Protein AF-A0A7X0ASB6-F1 (afdb_monomer_lite)

Secondary structure (DSSP, 8-state):
-EEEETTT-TT--TTEEEEEEEEETTEEEEEEEETTTT-EEEEEEE-S-HHHHHHHHHHHHHT-TTS-TT-HHHHHHHHHHHHHHHHHHHHTT-S------

Sequence (101 aa):
MLHIDRNALPGLPRPVFEINAEKVDNAIRLTVMVSTGHDITYMDIEAIDADTFERSAKSWLLDRPYFDGDDLPWAIAVADATKRISIWLKKTSMYTATTPA

Structure (mmCIF, N/CA/C/O backbone):
data_AF-A0A7X0ASB6-F1
#
_entry.id   AF-A0A7X0ASB6-F1
#
loop_
_atom_site.group_PDB
_atom_site.id
_atom_site.type_symbol
_atom_site.label_atom_id
_atom_site.label_alt_id
_atom_site.label_comp_id
_atom_site.label_asym_id
_atom_site.label_entity_id
_atom_site.label_seq_id
_atom_site.pdbx_PDB_ins_code
_atom_site.Cartn_x
_atom_site.Cartn_y
_atom_site.Cartn_z
_atom_site.occupancy
_atom_site.B_iso_or_equiv
_atom_site.auth_seq_id
_atom_site.auth_comp_id
_atom_site.auth_asym_id
_atom_site.auth_atom_id
_atom_site.pdbx_PDB_model_num
ATOM 1 N N . MET A 1 1 ? -10.736 4.981 2.531 1.00 87.50 1 MET A N 1
ATOM 2 C CA . MET A 1 1 ? -9.738 4.468 1.579 1.00 87.50 1 MET A CA 1
ATOM 3 C C . MET A 1 1 ? -8.602 5.476 1.477 1.00 87.50 1 MET A C 1
ATOM 5 O O . MET A 1 1 ? -8.879 6.672 1.488 1.00 87.50 1 MET A O 1
ATOM 9 N N . LEU A 1 2 ? -7.357 5.008 1.438 1.00 89.81 2 LEU A N 1
ATOM 10 C CA . LEU A 1 2 ? -6.162 5.775 1.102 1.00 89.81 2 LEU A CA 1
ATOM 11 C C . LEU A 1 2 ? -5.662 5.306 -0.264 1.00 89.81 2 LEU A C 1
ATOM 13 O O . LEU A 1 2 ? -5.532 4.107 -0.490 1.00 89.81 2 LEU A O 1
ATOM 17 N N . HIS A 1 3 ? -5.358 6.262 -1.130 1.00 92.06 3 HIS A N 1
ATOM 18 C CA . HIS A 1 3 ? -4.839 6.036 -2.471 1.00 92.06 3 HIS A CA 1
ATOM 19 C C . HIS A 1 3 ? -3.422 6.615 -2.568 1.00 92.06 3 HIS A C 1
ATOM 21 O O . HIS A 1 3 ? -3.196 7.765 -2.177 1.00 92.06 3 HIS A O 1
ATOM 27 N N . ILE A 1 4 ? -2.466 5.809 -3.032 1.00 91.88 4 ILE A N 1
ATOM 28 C CA . ILE A 1 4 ? -1.057 6.177 -3.205 1.00 91.88 4 ILE A CA 1
ATOM 29 C C . ILE A 1 4 ? -0.666 5.881 -4.653 1.00 91.88 4 ILE A C 1
ATOM 31 O O . ILE A 1 4 ? -0.265 4.768 -4.982 1.00 91.88 4 ILE A O 1
ATOM 35 N N . ASP A 1 5 ? -0.764 6.888 -5.511 1.00 90.00 5 ASP A N 1
ATOM 36 C CA . ASP A 1 5 ? -0.277 6.850 -6.888 1.00 90.00 5 ASP A CA 1
ATOM 37 C C . ASP A 1 5 ? 1.111 7.503 -7.015 1.00 90.00 5 ASP A C 1
ATOM 39 O O . ASP A 1 5 ? 1.743 7.912 -6.035 1.00 90.00 5 ASP A O 1
ATOM 43 N N . ARG A 1 6 ? 1.589 7.657 -8.253 1.00 85.44 6 ARG A N 1
ATOM 44 C CA . ARG A 1 6 ? 2.860 8.339 -8.546 1.00 85.44 6 ARG A CA 1
ATOM 45 C C . ARG A 1 6 ? 2.834 9.849 -8.262 1.00 85.44 6 ARG A C 1
ATOM 47 O O . ARG A 1 6 ? 3.901 10.447 -8.174 1.00 85.44 6 ARG A O 1
ATOM 54 N N . ASN A 1 7 ? 1.667 10.476 -8.099 1.00 87.19 7 ASN A N 1
ATOM 55 C CA . ASN A 1 7 ? 1.589 11.871 -7.653 1.00 87.19 7 ASN A CA 1
ATOM 56 C C . ASN A 1 7 ? 1.819 11.962 -6.140 1.00 87.19 7 ASN A C 1
ATOM 58 O O . ASN A 1 7 ? 2.549 12.832 -5.665 1.00 87.19 7 ASN A O 1
ATOM 62 N N . ALA A 1 8 ? 1.238 11.032 -5.379 1.00 87.25 8 ALA A N 1
ATOM 63 C CA . ALA A 1 8 ? 1.419 10.931 -3.939 1.00 87.25 8 ALA A CA 1
ATOM 64 C C . ALA A 1 8 ? 2.816 10.407 -3.562 1.00 87.25 8 ALA A C 1
ATOM 66 O O . ALA A 1 8 ? 3.395 10.866 -2.570 1.00 87.25 8 ALA A O 1
ATOM 67 N N . LEU A 1 9 ? 3.358 9.466 -4.339 1.00 88.62 9 LEU A N 1
ATOM 68 C CA . LEU A 1 9 ? 4.668 8.846 -4.154 1.00 88.62 9 LEU A CA 1
ATOM 69 C C . LEU A 1 9 ? 5.430 8.785 -5.496 1.00 88.62 9 LEU A C 1
ATOM 71 O O . LEU A 1 9 ? 5.437 7.749 -6.160 1.00 88.62 9 LEU A O 1
ATOM 75 N N . PRO A 1 10 ? 6.125 9.866 -5.901 1.00 85.38 10 PRO A N 1
ATOM 76 C CA . PRO A 1 10 ? 6.866 9.912 -7.171 1.00 85.38 10 PRO A CA 1
ATOM 77 C C . PRO A 1 10 ? 7.953 8.841 -7.314 1.00 85.38 10 PRO A C 1
ATOM 79 O O . PRO A 1 10 ? 8.300 8.455 -8.430 1.00 85.38 10 PRO A O 1
ATOM 82 N N . GLY A 1 11 ? 8.465 8.343 -6.184 1.00 85.94 11 GLY A N 1
ATOM 83 C CA . GLY A 1 11 ? 9.436 7.253 -6.114 1.00 85.94 11 GLY A CA 1
ATOM 84 C C . GLY A 1 11 ? 8.863 5.862 -6.393 1.00 85.94 11 GLY A C 1
ATOM 85 O O . GLY A 1 11 ? 9.623 4.904 -6.350 1.00 85.94 11 GLY A O 1
ATOM 86 N N . LEU A 1 12 ? 7.560 5.730 -6.674 1.00 86.81 12 LEU A N 1
ATOM 87 C CA . LEU A 1 12 ? 6.931 4.447 -6.977 1.00 86.81 12 LEU A CA 1
ATOM 88 C C . LEU A 1 12 ? 7.517 3.860 -8.287 1.00 86.81 12 LEU A C 1
ATOM 90 O O . LEU A 1 12 ? 7.351 4.471 -9.364 1.00 86.81 12 LEU A O 1
ATOM 94 N N . PRO A 1 13 ? 8.231 2.716 -8.216 1.00 85.19 13 PRO A N 1
ATOM 95 C CA . PRO A 1 13 ? 8.891 2.116 -9.371 1.00 85.19 13 PRO A CA 1
ATOM 96 C C . PRO A 1 13 ? 7.879 1.510 -10.352 1.00 85.19 13 PRO A C 1
ATOM 98 O O . PRO A 1 13 ? 6.776 1.127 -9.973 1.00 85.19 13 PRO A O 1
ATOM 101 N N . ARG A 1 14 ? 8.254 1.399 -11.633 1.00 83.81 14 ARG A N 1
ATOM 102 C CA . ARG A 1 14 ? 7.439 0.732 -12.671 1.00 83.81 14 ARG A CA 1
ATOM 103 C C . ARG A 1 14 ? 7.680 -0.783 -12.643 1.00 83.81 14 ARG A C 1
ATOM 105 O O . ARG A 1 14 ? 8.847 -1.141 -12.582 1.00 83.81 14 ARG A O 1
ATOM 112 N N . PRO A 1 15 ? 6.653 -1.647 -12.767 1.00 81.94 15 PRO A N 1
ATOM 113 C CA . PRO A 1 15 ? 5.357 -1.362 -13.394 1.00 81.94 15 PRO A CA 1
ATOM 114 C C . PRO A 1 15 ? 4.237 -0.925 -12.440 1.00 81.94 15 PRO A C 1
ATOM 116 O O . PRO A 1 15 ? 3.126 -0.677 -12.908 1.00 81.94 15 PRO A O 1
ATOM 119 N N . VAL A 1 16 ? 4.485 -0.819 -11.133 1.00 84.75 16 VAL A N 1
ATOM 120 C CA . VAL A 1 16 ? 3.457 -0.391 -10.173 1.00 84.75 16 VAL A CA 1
ATOM 121 C C . VAL A 1 16 ? 3.107 1.084 -10.391 1.00 84.75 16 VAL A C 1
ATOM 123 O O . VAL A 1 16 ? 3.976 1.947 -10.523 1.00 84.75 16 VAL A O 1
ATOM 126 N N . PHE A 1 17 ? 1.811 1.380 -10.456 1.00 83.50 17 PHE A N 1
ATOM 127 C CA . PHE A 1 17 ? 1.318 2.751 -10.613 1.00 83.50 17 PHE A CA 1
ATOM 128 C C . PHE A 1 17 ? 0.539 3.247 -9.402 1.00 83.50 17 PHE A C 1
ATOM 130 O O . PHE A 1 17 ? 0.483 4.458 -9.185 1.00 83.50 17 PHE A O 1
ATOM 137 N N . GLU A 1 18 ? -0.021 2.327 -8.618 1.00 88.81 18 GLU A N 1
AT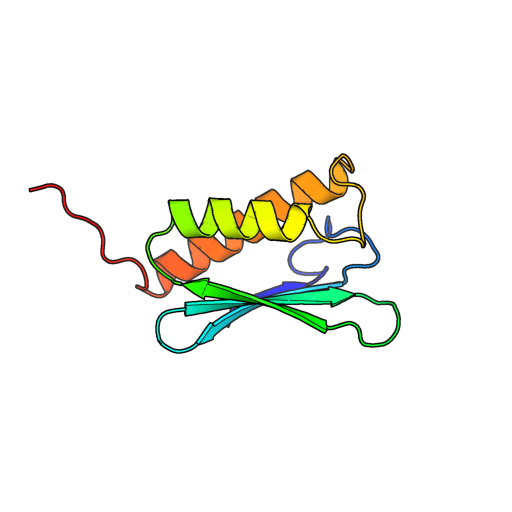OM 138 C CA . GLU A 1 18 ? -0.891 2.652 -7.501 1.00 88.81 18 GLU A CA 1
ATOM 139 C C . GLU A 1 18 ? -0.866 1.559 -6.435 1.00 88.81 18 GLU A C 1
ATOM 141 O O . GLU A 1 18 ? -0.832 0.361 -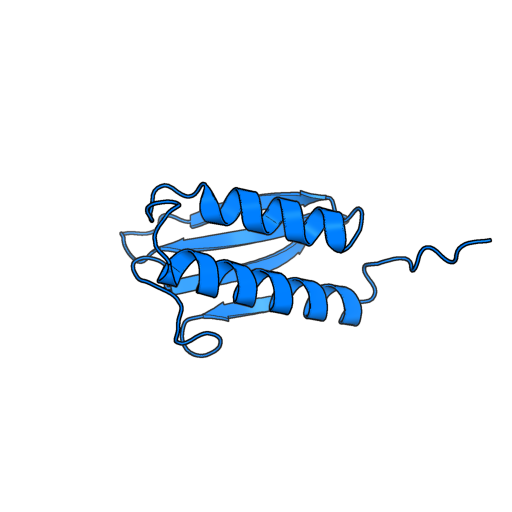6.729 1.00 88.81 18 GLU A O 1
ATOM 146 N N . ILE A 1 19 ? -0.902 2.009 -5.186 1.00 90.06 19 ILE A N 1
ATOM 147 C CA . ILE A 1 19 ? -1.138 1.198 -4.002 1.00 90.06 19 ILE A CA 1
ATOM 148 C C . ILE A 1 19 ? -2.334 1.806 -3.273 1.00 90.06 19 ILE A C 1
ATOM 150 O O . ILE A 1 19 ? -2.315 2.975 -2.885 1.00 90.06 19 ILE A O 1
ATOM 154 N N . ASN A 1 20 ? -3.365 1.004 -3.051 1.00 90.62 20 ASN A N 1
ATOM 155 C CA . ASN A 1 20 ? -4.539 1.379 -2.281 1.00 90.62 20 ASN A CA 1
ATOM 156 C C . ASN A 1 20 ? -4.562 0.657 -0.947 1.00 90.62 20 ASN A C 1
ATOM 158 O O . ASN A 1 20 ? -4.201 -0.514 -0.855 1.00 90.62 20 ASN A O 1
ATOM 162 N N . ALA A 1 21 ? -5.065 1.351 0.066 1.00 89.81 21 ALA A N 1
ATOM 163 C CA . ALA A 1 21 ? -5.467 0.761 1.327 1.00 89.81 21 ALA A CA 1
ATOM 164 C C . ALA A 1 21 ? -6.936 1.091 1.590 1.00 89.81 21 ALA A C 1
ATOM 166 O O . ALA A 1 21 ? -7.339 2.255 1.676 1.00 89.81 21 ALA A O 1
ATOM 167 N N . GLU A 1 22 ? -7.758 0.065 1.730 1.00 89.75 22 GLU A N 1
ATOM 168 C CA . GLU A 1 22 ? -9.180 0.192 2.005 1.00 89.75 22 GLU A CA 1
ATOM 169 C C . GLU A 1 22 ? -9.532 -0.463 3.340 1.00 89.75 22 GLU A C 1
ATOM 171 O O . GLU A 1 22 ? -8.998 -1.508 3.698 1.00 89.75 22 GLU A O 1
ATOM 176 N N . LYS A 1 23 ? -10.445 0.169 4.087 1.00 81.38 23 LYS A N 1
ATOM 177 C CA . LYS A 1 23 ? -11.060 -0.460 5.254 1.00 81.38 23 LYS A CA 1
ATOM 178 C C . LYS A 1 23 ? -12.138 -1.416 4.766 1.00 81.38 23 LYS A C 1
ATOM 180 O O . LYS A 1 23 ? -13.095 -0.947 4.155 1.00 81.38 23 LYS A O 1
ATOM 185 N N . VAL A 1 24 ? -12.041 -2.684 5.135 1.00 83.56 24 VAL A N 1
ATOM 186 C CA . VAL A 1 24 ? -13.095 -3.672 4.904 1.00 83.56 24 VAL A CA 1
ATOM 187 C C . VAL A 1 24 ? -13.407 -4.330 6.245 1.00 83.56 24 VAL A C 1
ATOM 189 O O . VAL A 1 24 ? -12.608 -5.108 6.755 1.00 83.56 24 VAL A O 1
ATOM 192 N N . ASP A 1 25 ? -14.532 -3.953 6.855 1.00 82.06 25 ASP A N 1
ATOM 193 C CA . ASP A 1 25 ? -14.939 -4.393 8.196 1.00 82.06 25 ASP A CA 1
ATOM 194 C C . ASP A 1 25 ? -13.840 -4.184 9.263 1.00 82.06 25 ASP A C 1
ATOM 196 O O . ASP A 1 25 ? -13.547 -3.040 9.639 1.00 82.06 25 ASP A O 1
ATOM 200 N N . ASN A 1 26 ? -13.225 -5.281 9.722 1.00 76.38 26 ASN A N 1
ATOM 201 C CA . ASN A 1 26 ? -12.143 -5.337 10.714 1.00 76.38 26 ASN A CA 1
ATOM 202 C C . ASN A 1 26 ? -10.755 -5.592 10.089 1.00 76.38 26 ASN A C 1
ATOM 204 O O . ASN A 1 26 ? -9.794 -5.888 10.798 1.00 76.38 26 ASN A O 1
ATOM 208 N N . ALA A 1 27 ? -10.635 -5.498 8.767 1.00 82.19 27 ALA A N 1
ATOM 209 C CA . ALA A 1 27 ? -9.402 -5.715 8.028 1.00 82.19 27 ALA A CA 1
ATOM 210 C C . ALA A 1 27 ? -9.060 -4.513 7.143 1.00 82.19 27 ALA A C 1
ATOM 212 O O . ALA A 1 27 ? -9.895 -3.654 6.835 1.00 82.19 27 ALA A O 1
ATOM 213 N N . ILE A 1 28 ? -7.799 -4.465 6.732 1.00 84.88 28 ILE A N 1
ATOM 214 C CA . ILE A 1 28 ? -7.287 -3.544 5.730 1.00 84.88 28 ILE A CA 1
ATOM 215 C C . ILE A 1 28 ? -6.995 -4.336 4.468 1.00 84.88 28 ILE A C 1
ATOM 217 O O . ILE A 1 28 ? -6.109 -5.189 4.453 1.00 84.88 28 ILE A O 1
ATOM 221 N N . ARG A 1 29 ? -7.718 -4.018 3.400 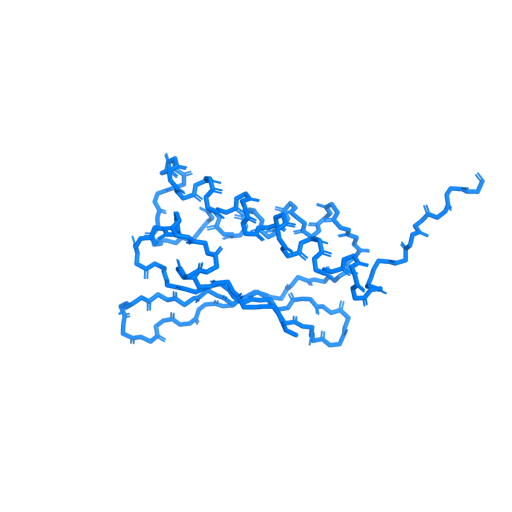1.00 88.12 29 ARG A N 1
ATOM 222 C CA . ARG A 1 29 ? -7.433 -4.523 2.063 1.00 88.12 29 ARG A CA 1
ATOM 223 C C . ARG A 1 29 ? -6.368 -3.649 1.424 1.00 88.12 29 ARG A C 1
ATOM 225 O O . ARG A 1 29 ? -6.598 -2.464 1.183 1.00 88.12 29 ARG A O 1
ATOM 232 N N . LEU A 1 30 ? -5.205 -4.226 1.158 1.00 88.81 30 LEU A N 1
ATOM 233 C CA . LEU A 1 30 ? -4.168 -3.616 0.339 1.00 88.81 30 LEU A CA 1
ATOM 234 C C . LEU A 1 30 ? -4.311 -4.086 -1.096 1.00 88.81 30 LEU A C 1
ATOM 236 O O . LEU A 1 30 ? -4.359 -5.286 -1.340 1.00 88.81 30 LEU A O 1
ATOM 240 N N . THR A 1 31 ? -4.322 -3.151 -2.038 1.00 89.69 31 THR A N 1
ATOM 241 C CA . THR A 1 31 ? -4.418 -3.443 -3.469 1.00 89.69 31 THR A CA 1
ATOM 242 C C . THR A 1 31 ? -3.260 -2.778 -4.192 1.00 89.69 31 THR A C 1
ATOM 244 O O . THR A 1 31 ? -3.039 -1.583 -4.029 1.00 89.69 31 THR A O 1
ATOM 247 N N . VAL A 1 32 ? -2.529 -3.535 -5.002 1.00 87.50 32 VAL A N 1
ATOM 248 C CA . VAL A 1 32 ? -1.457 -3.037 -5.869 1.00 87.50 32 VAL A CA 1
ATOM 249 C C . VAL A 1 32 ? -1.926 -3.148 -7.305 1.00 87.50 32 VAL A C 1
ATOM 251 O O . VAL A 1 32 ? -2.416 -4.201 -7.722 1.00 87.50 32 VAL A O 1
ATOM 254 N N . MET A 1 33 ? -1.755 -2.071 -8.062 1.00 86.44 33 MET A N 1
ATOM 255 C CA . MET A 1 33 ? -2.100 -2.042 -9.472 1.00 86.44 33 MET A CA 1
ATOM 256 C C . MET A 1 33 ? -0.842 -1.836 -10.325 1.00 86.44 33 MET A C 1
ATOM 258 O O . MET A 1 33 ? -0.023 -0.948 -10.057 1.00 86.44 33 MET A O 1
ATOM 262 N N . VAL A 1 34 ? -0.686 -2.677 -11.353 1.00 84.88 34 VAL A N 1
ATOM 263 C CA . VAL A 1 34 ? 0.466 -2.675 -12.270 1.00 84.88 34 VAL A CA 1
ATOM 264 C C . VAL A 1 34 ? 0.060 -2.365 -13.710 1.00 84.88 34 VAL A C 1
ATOM 266 O O . VAL A 1 34 ? -1.016 -2.735 -14.175 1.00 84.88 34 VAL A O 1
ATOM 269 N N . SER A 1 35 ? 0.929 -1.663 -14.442 1.00 71.38 35 SER A N 1
ATOM 270 C CA . SER A 1 35 ? 0.626 -1.131 -15.778 1.00 71.38 35 SER A CA 1
ATOM 271 C C . SER A 1 35 ? 0.450 -2.201 -16.860 1.00 71.38 35 SER A C 1
ATOM 273 O O . SER A 1 35 ? -0.040 -1.903 -17.948 1.00 71.38 35 SER A O 1
ATOM 275 N N . THR A 1 36 ? 0.874 -3.439 -16.611 1.00 59.53 36 THR A N 1
ATOM 276 C CA . THR A 1 36 ? 0.781 -4.544 -17.568 1.00 59.53 36 THR A CA 1
ATOM 277 C C . THR A 1 36 ? -0.616 -5.168 -17.538 1.00 59.53 36 THR A C 1
ATOM 279 O O . THR A 1 36 ? -0.809 -6.252 -17.010 1.00 59.53 36 THR A O 1
ATOM 282 N N . GLY A 1 37 ? -1.603 -4.478 -18.115 1.00 53.56 37 GLY A N 1
ATOM 283 C CA . GLY A 1 37 ? -2.793 -5.140 -18.664 1.00 53.56 37 GLY A CA 1
ATOM 284 C C . GLY A 1 37 ? -3.867 -5.641 -17.689 1.00 53.56 37 GLY A C 1
ATOM 285 O O . GLY A 1 37 ? -4.534 -6.611 -18.028 1.00 53.56 37 GLY A O 1
ATOM 286 N N . HIS A 1 38 ? -4.098 -4.947 -16.565 1.00 53.59 38 HIS A N 1
ATOM 287 C CA . HIS A 1 38 ? -5.171 -5.214 -15.579 1.00 53.59 38 HIS A CA 1
ATOM 288 C C . HIS A 1 38 ? -4.863 -6.225 -14.466 1.00 53.59 38 HIS A C 1
ATOM 290 O O . HIS A 1 38 ? -5.791 -6.680 -13.794 1.00 53.59 38 HIS A O 1
ATOM 296 N N . ASP A 1 39 ? -3.596 -6.530 -14.196 1.00 64.94 39 ASP A N 1
ATOM 297 C CA . ASP A 1 39 ? -3.266 -7.298 -12.996 1.00 64.94 39 ASP A CA 1
ATOM 298 C C . ASP A 1 39 ? -3.479 -6.432 -11.744 1.00 64.94 39 ASP A C 1
ATOM 300 O O . ASP A 1 39 ? -2.709 -5.524 -11.418 1.00 64.94 39 ASP A O 1
ATOM 304 N N . ILE A 1 40 ? -4.582 -6.707 -11.052 1.00 70.12 40 ILE A N 1
ATOM 305 C CA . ILE A 1 40 ? -4.907 -6.155 -9.741 1.00 70.12 40 ILE A CA 1
ATOM 306 C C . ILE A 1 40 ? -4.645 -7.265 -8.732 1.00 70.12 40 ILE A C 1
ATOM 308 O O . ILE A 1 40 ? -5.356 -8.268 -8.708 1.00 70.12 40 ILE A O 1
ATOM 312 N N . THR A 1 41 ? -3.629 -7.089 -7.890 1.00 76.69 41 THR A N 1
ATOM 313 C CA . THR A 1 41 ? -3.354 -8.029 -6.798 1.00 76.69 41 THR A CA 1
ATOM 314 C C . THR A 1 41 ? -3.742 -7.381 -5.482 1.00 76.69 41 THR A C 1
ATOM 316 O O . THR A 1 41 ? -3.368 -6.237 -5.227 1.00 76.69 41 THR A O 1
ATOM 319 N N . TYR A 1 42 ? -4.471 -8.104 -4.635 1.00 78.19 42 TYR A N 1
ATOM 320 C CA . TYR A 1 42 ? -4.851 -7.617 -3.314 1.00 78.19 42 TYR A CA 1
ATOM 321 C C . TYR A 1 42 ? -4.522 -8.623 -2.213 1.00 78.19 42 TYR A C 1
ATOM 323 O O . TYR A 1 42 ? -4.377 -9.821 -2.461 1.00 78.19 42 TYR A O 1
ATOM 331 N N . MET A 1 43 ? -4.392 -8.115 -0.995 1.00 78.88 43 MET A N 1
ATOM 332 C CA . MET A 1 43 ? -4.283 -8.892 0.231 1.00 78.88 43 MET A CA 1
ATOM 333 C C . MET A 1 43 ? -5.097 -8.217 1.320 1.00 78.88 43 MET A C 1
ATOM 335 O O . MET A 1 43 ? -5.013 -7.004 1.509 1.00 78.88 43 MET A O 1
ATOM 339 N N . ASP A 1 44 ? -5.825 -9.029 2.072 1.00 78.44 44 ASP A N 1
ATOM 340 C CA . ASP A 1 44 ? -6.515 -8.592 3.273 1.00 78.44 44 ASP A CA 1
ATOM 341 C C . ASP A 1 44 ? -5.607 -8.852 4.480 1.00 78.44 44 ASP A C 1
ATOM 343 O O . ASP A 1 44 ? -5.181 -9.982 4.717 1.00 78.44 44 ASP A O 1
ATOM 347 N N . ILE A 1 45 ? -5.274 -7.795 5.222 1.00 79.88 45 ILE A N 1
ATOM 348 C CA . ILE A 1 45 ? -4.542 -7.868 6.490 1.00 79.88 45 ILE A CA 1
ATOM 349 C C . ILE A 1 45 ? -5.535 -7.574 7.604 1.00 79.88 45 ILE A C 1
ATOM 351 O O . ILE A 1 45 ? -6.112 -6.486 7.642 1.00 79.88 45 ILE A O 1
ATOM 355 N N . GLU A 1 46 ? -5.723 -8.507 8.533 1.00 73.75 46 GLU A N 1
ATOM 356 C CA . GLU A 1 46 ? -6.517 -8.231 9.730 1.00 73.75 46 GLU A CA 1
ATOM 357 C C . GLU A 1 46 ? -5.918 -7.052 10.508 1.00 73.75 46 GLU A C 1
ATOM 359 O O . GLU A 1 46 ? -4.709 -6.985 10.752 1.00 73.75 46 GLU A O 1
ATOM 364 N N . ALA A 1 47 ? -6.764 -6.092 10.888 1.00 63.62 47 ALA A N 1
ATOM 365 C CA . ALA A 1 47 ? -6.334 -4.905 11.612 1.00 63.62 47 ALA A CA 1
ATOM 366 C C . ALA A 1 47 ? -6.154 -5.246 13.100 1.00 63.62 47 ALA A C 1
ATOM 368 O O . ALA A 1 47 ? -6.995 -4.914 13.930 1.00 63.62 47 ALA A O 1
ATOM 369 N N . ILE A 1 48 ? -5.068 -5.954 13.422 1.00 65.44 48 ILE A N 1
ATOM 370 C CA . ILE A 1 48 ? -4.749 -6.385 14.791 1.00 65.44 48 ILE A CA 1
ATOM 371 C C . ILE A 1 48 ? -4.083 -5.232 15.559 1.00 65.44 48 ILE A C 1
ATOM 373 O O . ILE A 1 48 ? -4.576 -4.792 16.594 1.00 65.44 48 ILE A O 1
ATOM 377 N N . ASP A 1 49 ? -2.990 -4.694 15.017 1.00 75.56 49 ASP A N 1
ATOM 378 C CA . ASP A 1 49 ? -2.252 -3.548 15.552 1.00 75.56 49 ASP A CA 1
ATOM 379 C C . ASP A 1 49 ? -1.345 -2.937 14.466 1.00 75.56 49 ASP A C 1
ATOM 381 O O . ASP A 1 49 ? -1.153 -3.518 13.392 1.00 75.56 49 ASP A O 1
ATOM 385 N N . ALA A 1 50 ? -0.817 -1.735 14.719 1.00 72.75 50 ALA A N 1
ATOM 386 C CA . ALA A 1 50 ? -0.115 -0.958 13.697 1.00 72.75 50 ALA A CA 1
ATOM 387 C C . ALA A 1 50 ? 1.216 -1.569 13.271 1.00 72.75 50 ALA A C 1
ATOM 389 O O . ALA A 1 50 ? 1.590 -1.469 12.102 1.00 72.75 50 ALA A O 1
ATOM 390 N N . ASP A 1 51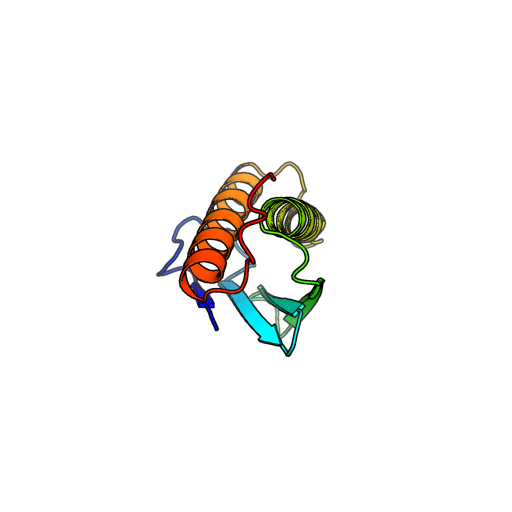 ? 1.903 -2.217 14.205 1.00 79.31 51 ASP A N 1
ATOM 391 C CA . ASP A 1 51 ? 3.229 -2.767 13.971 1.00 79.31 51 ASP A CA 1
ATOM 392 C C . ASP A 1 51 ? 3.116 -4.100 13.219 1.00 79.31 51 ASP A C 1
ATOM 394 O O . ASP A 1 51 ? 3.879 -4.365 12.283 1.00 79.31 51 ASP A O 1
ATOM 398 N N . THR A 1 52 ? 2.116 -4.916 13.570 1.00 81.75 52 THR A N 1
ATOM 399 C CA . THR A 1 52 ? 1.759 -6.143 12.849 1.00 81.75 52 THR A CA 1
ATOM 400 C C . THR A 1 52 ? 1.298 -5.834 11.431 1.00 81.75 52 THR A C 1
ATOM 402 O O . THR A 1 52 ? 1.746 -6.495 10.487 1.00 81.75 52 THR A O 1
ATOM 405 N N . PHE A 1 53 ? 0.465 -4.802 11.254 1.00 83.62 53 PHE A N 1
ATOM 406 C CA . PHE A 1 53 ? 0.065 -4.337 9.929 1.00 83.62 53 PHE A CA 1
ATOM 407 C C . PHE A 1 53 ? 1.285 -3.922 9.099 1.00 83.62 53 PHE A C 1
ATOM 409 O O . PHE A 1 53 ? 1.469 -4.427 7.994 1.00 83.62 53 PHE A O 1
ATOM 416 N N . GLU A 1 54 ? 2.144 -3.044 9.627 1.00 84.25 54 GLU A N 1
ATOM 417 C CA . GLU A 1 54 ? 3.292 -2.511 8.887 1.00 84.25 54 GLU A CA 1
ATOM 418 C C . GLU A 1 54 ? 4.257 -3.619 8.452 1.00 84.25 54 GLU A C 1
ATOM 420 O O . GLU A 1 54 ? 4.699 -3.646 7.301 1.00 84.25 54 GLU A O 1
ATOM 425 N N . ARG A 1 55 ? 4.534 -4.577 9.345 1.00 85.88 55 ARG A N 1
ATOM 426 C CA . ARG A 1 55 ? 5.381 -5.736 9.047 1.00 85.88 55 ARG A CA 1
ATOM 427 C C . ARG A 1 55 ? 4.774 -6.622 7.961 1.00 85.88 55 ARG A C 1
ATOM 429 O O . ARG A 1 55 ? 5.480 -6.994 7.025 1.00 85.88 55 ARG A O 1
ATOM 436 N N . SER A 1 56 ? 3.484 -6.937 8.075 1.00 87.25 56 SER A N 1
ATOM 437 C CA . SER A 1 56 ? 2.779 -7.819 7.136 1.00 87.25 56 SER A CA 1
ATOM 438 C C . SER A 1 56 ? 2.648 -7.173 5.758 1.00 87.25 56 SER A C 1
ATOM 440 O O . SER A 1 56 ? 2.967 -7.795 4.746 1.00 87.25 56 SER A O 1
ATOM 442 N N . ALA A 1 57 ? 2.271 -5.893 5.718 1.00 87.25 57 ALA A N 1
ATOM 443 C CA . ALA A 1 57 ? 2.180 -5.101 4.499 1.00 87.25 57 ALA A CA 1
ATOM 444 C C . ALA A 1 57 ? 3.535 -5.008 3.790 1.00 87.25 57 ALA A C 1
ATOM 446 O O . ALA A 1 57 ? 3.620 -5.250 2.587 1.00 87.25 57 ALA A O 1
ATOM 447 N N . LYS A 1 58 ? 4.607 -4.714 4.539 1.00 88.50 58 LYS A N 1
ATOM 448 C CA . LYS A 1 58 ? 5.965 -4.641 3.994 1.00 88.50 58 LYS A CA 1
ATOM 449 C C . LYS A 1 58 ? 6.410 -5.982 3.421 1.00 88.50 58 LYS A C 1
ATOM 451 O O . LYS A 1 58 ? 6.899 -6.021 2.297 1.00 88.50 5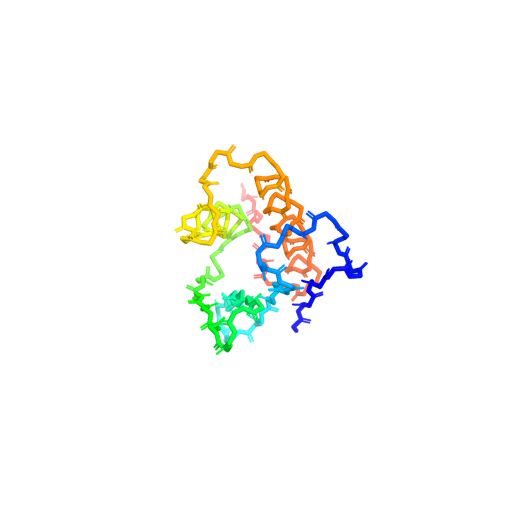8 LYS A O 1
ATOM 456 N N . SER A 1 59 ? 6.222 -7.066 4.174 1.00 87.81 59 SER A N 1
ATOM 457 C CA . SER A 1 59 ? 6.592 -8.411 3.730 1.00 87.81 59 SER A CA 1
ATOM 458 C C . SER A 1 59 ? 5.859 -8.804 2.450 1.00 87.81 59 SER A C 1
ATOM 460 O O . SER A 1 59 ? 6.482 -9.292 1.516 1.00 87.81 59 SER A O 1
ATOM 462 N N . TRP A 1 60 ? 4.550 -8.563 2.381 1.00 87.94 60 TRP A N 1
ATOM 463 C CA . TRP A 1 60 ? 3.757 -8.920 1.209 1.00 87.94 60 TRP A CA 1
ATOM 464 C C . TRP A 1 60 ? 4.089 -8.083 -0.030 1.00 87.94 60 TRP A C 1
ATOM 466 O O . TRP A 1 60 ? 4.160 -8.629 -1.131 1.00 87.94 60 TRP A O 1
ATOM 476 N N . LEU A 1 61 ? 4.313 -6.773 0.136 1.00 86.12 61 LEU A N 1
ATOM 477 C CA . LEU A 1 61 ? 4.715 -5.894 -0.964 1.00 86.12 61 LEU A CA 1
ATOM 478 C C . LEU A 1 61 ? 6.097 -6.279 -1.521 1.00 86.12 61 LEU A C 1
ATOM 480 O O . LEU A 1 61 ? 6.284 -6.284 -2.734 1.00 86.12 61 LEU A O 1
ATOM 484 N N . LEU A 1 62 ? 7.053 -6.642 -0.661 1.00 86.25 62 LEU A N 1
ATOM 485 C CA . LEU A 1 62 ? 8.390 -7.078 -1.089 1.00 86.25 62 LEU A CA 1
ATOM 486 C C . LEU A 1 62 ? 8.396 -8.450 -1.779 1.00 86.25 62 LEU A C 1
ATOM 488 O O . LEU A 1 62 ? 9.274 -8.708 -2.588 1.00 86.25 62 LEU A O 1
ATOM 492 N N . ASP A 1 63 ? 7.407 -9.298 -1.503 1.00 84.75 63 ASP A N 1
ATOM 493 C CA . ASP A 1 63 ? 7.236 -10.624 -2.115 1.00 84.75 63 ASP A CA 1
ATOM 494 C C . ASP A 1 63 ? 6.516 -10.576 -3.485 1.00 84.75 63 ASP A C 1
ATOM 496 O O . ASP A 1 63 ? 6.171 -11.601 -4.071 1.00 84.75 63 ASP A O 1
ATOM 500 N N . ARG A 1 64 ? 6.206 -9.383 -4.016 1.00 81.62 64 ARG A N 1
ATOM 501 C CA . ARG A 1 64 ? 5.504 -9.274 -5.304 1.00 81.62 64 ARG A CA 1
ATOM 502 C C . ARG A 1 64 ? 6.445 -9.594 -6.475 1.00 81.62 64 ARG A C 1
ATOM 504 O O . ARG A 1 64 ? 7.519 -9.012 -6.556 1.00 81.62 64 ARG A O 1
ATOM 511 N N . PRO A 1 65 ? 6.004 -10.391 -7.469 1.00 72.31 65 PRO A N 1
ATOM 512 C CA . PRO A 1 65 ? 6.851 -10.858 -8.575 1.00 72.31 65 PRO A CA 1
ATOM 513 C C . PRO A 1 65 ? 7.212 -9.767 -9.598 1.00 72.31 65 PRO A C 1
ATOM 515 O O . PRO A 1 65 ? 7.920 -10.033 -10.565 1.00 72.31 65 PRO A O 1
ATOM 518 N N . TYR A 1 66 ? 6.682 -8.553 -9.432 1.00 70.44 66 TYR A N 1
ATOM 519 C CA . TYR A 1 66 ? 6.900 -7.431 -10.346 1.00 70.44 66 TYR A CA 1
ATOM 520 C C . TYR A 1 66 ? 8.227 -6.706 -10.103 1.00 70.44 66 TYR A C 1
ATOM 522 O O . TYR A 1 66 ? 8.633 -5.907 -10.945 1.00 70.44 66 TYR A O 1
ATOM 530 N N . PHE A 1 67 ? 8.878 -6.977 -8.970 1.00 67.38 67 PHE A N 1
ATOM 531 C CA . PHE A 1 67 ? 10.169 -6.420 -8.592 1.00 67.38 67 PHE A CA 1
ATOM 532 C C . PHE A 1 67 ? 11.025 -7.487 -7.938 1.00 67.38 67 PHE A C 1
ATOM 534 O O . PHE A 1 67 ? 10.514 -8.379 -7.266 1.00 67.38 67 PHE A O 1
ATOM 541 N N . ASP A 1 68 ? 12.333 -7.370 -8.125 1.00 64.19 68 ASP A N 1
ATOM 542 C CA . ASP A 1 68 ? 13.271 -8.158 -7.344 1.00 64.19 68 ASP A CA 1
ATOM 543 C C . ASP A 1 68 ? 13.224 -7.657 -5.893 1.00 64.19 68 ASP A C 1
ATOM 545 O O . ASP A 1 68 ? 13.194 -6.445 -5.657 1.00 64.19 68 ASP A O 1
ATOM 549 N N . GLY A 1 69 ? 13.200 -8.560 -4.912 1.00 59.88 69 GLY A N 1
ATOM 550 C CA . GLY A 1 69 ? 13.138 -8.187 -3.490 1.00 59.88 69 GLY A CA 1
ATOM 551 C C . GLY A 1 69 ? 14.318 -7.308 -3.042 1.00 59.88 69 GLY A C 1
ATOM 552 O O . GLY A 1 69 ? 14.213 -6.597 -2.040 1.00 59.88 69 GLY A O 1
ATOM 553 N N . ASP A 1 70 ? 15.400 -7.314 -3.828 1.00 66.56 70 ASP A N 1
ATOM 554 C CA . ASP A 1 70 ? 16.629 -6.536 -3.651 1.00 66.56 70 ASP A CA 1
ATOM 555 C C . ASP A 1 70 ? 16.655 -5.205 -4.438 1.00 66.56 70 ASP A C 1
ATOM 557 O O . ASP A 1 70 ? 17.649 -4.471 -4.395 1.00 66.56 70 ASP A O 1
ATOM 561 N N . ASP A 1 71 ? 15.578 -4.845 -5.147 1.00 79.25 71 ASP A N 1
ATOM 562 C CA . ASP A 1 71 ? 15.462 -3.549 -5.822 1.00 79.25 71 ASP A CA 1
ATOM 563 C C . ASP 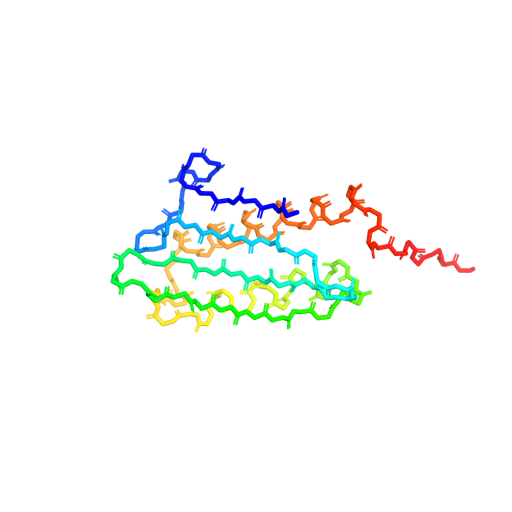A 1 71 ? 15.327 -2.428 -4.771 1.00 79.25 71 ASP A C 1
ATOM 565 O O . ASP A 1 71 ? 14.278 -2.218 -4.155 1.00 79.25 71 ASP A O 1
ATOM 569 N N . LEU A 1 72 ? 16.426 -1.706 -4.531 1.00 83.19 72 LEU A N 1
ATOM 570 C CA . LEU A 1 72 ? 16.502 -0.627 -3.541 1.00 83.19 72 LEU A CA 1
ATOM 571 C C . LEU A 1 72 ? 15.384 0.428 -3.721 1.00 83.19 72 LEU A C 1
ATOM 573 O O . LEU A 1 72 ? 14.725 0.760 -2.730 1.00 83.19 72 LEU A O 1
ATOM 577 N N . PRO A 1 73 ? 15.123 0.954 -4.935 1.00 86.12 73 PRO A N 1
ATOM 578 C CA . PRO A 1 73 ? 13.931 1.746 -5.230 1.00 86.12 73 PRO A CA 1
ATOM 579 C C . PRO A 1 73 ? 12.611 1.137 -4.737 1.00 86.12 73 PRO A C 1
ATOM 581 O O . PRO A 1 73 ? 11.795 1.857 -4.154 1.00 86.12 73 PRO A O 1
ATOM 584 N N . TRP A 1 74 ? 12.397 -0.167 -4.928 1.00 85.81 74 TRP A N 1
ATOM 585 C CA . TRP A 1 74 ? 11.188 -0.844 -4.453 1.00 85.81 74 TRP A CA 1
ATOM 586 C C . TRP A 1 74 ? 11.132 -0.901 -2.931 1.00 85.81 74 TRP A C 1
ATOM 588 O O . TRP A 1 74 ? 10.128 -0.500 -2.342 1.00 85.81 74 TRP A O 1
ATOM 598 N N . ALA A 1 75 ? 12.227 -1.275 -2.272 1.00 86.50 75 ALA A N 1
ATOM 599 C CA . ALA A 1 75 ? 12.298 -1.306 -0.814 1.00 86.50 75 ALA A CA 1
ATOM 600 C C . ALA A 1 75 ? 12.002 0.064 -0.171 1.00 86.50 75 ALA A C 1
ATOM 602 O O . ALA A 1 75 ? 11.297 0.136 0.842 1.00 86.50 75 ALA A O 1
ATOM 603 N N . ILE A 1 76 ? 12.494 1.152 -0.776 1.00 89.44 76 ILE A N 1
ATOM 604 C CA . ILE A 1 76 ? 12.212 2.529 -0.341 1.00 89.44 76 ILE A CA 1
ATOM 605 C C . ILE A 1 76 ? 10.730 2.861 -0.533 1.00 89.44 76 ILE A C 1
ATOM 607 O O . ILE A 1 76 ? 10.082 3.339 0.400 1.00 89.44 76 ILE A O 1
ATOM 611 N N . ALA A 1 77 ? 10.175 2.585 -1.716 1.00 89.25 77 ALA A N 1
ATOM 612 C CA . ALA A 1 77 ? 8.777 2.875 -2.014 1.00 89.25 77 ALA A CA 1
ATOM 613 C C . ALA A 1 77 ? 7.815 2.092 -1.109 1.00 89.25 77 ALA A C 1
ATOM 615 O O . ALA A 1 77 ? 6.838 2.660 -0.624 1.00 89.25 77 ALA A O 1
ATOM 616 N N . VAL A 1 78 ? 8.117 0.821 -0.821 1.00 88.94 78 VAL A N 1
ATOM 617 C CA . VAL A 1 78 ? 7.355 -0.001 0.124 1.00 88.94 78 VAL A CA 1
ATOM 618 C C . VAL A 1 78 ? 7.396 0.603 1.523 1.00 88.94 78 VAL A C 1
ATOM 620 O O . VAL A 1 78 ? 6.340 0.767 2.127 1.00 88.94 78 VAL A O 1
ATOM 623 N N . ALA A 1 79 ? 8.575 0.974 2.031 1.00 89.00 79 ALA A N 1
ATOM 624 C CA . ALA A 1 79 ? 8.699 1.577 3.359 1.00 89.00 79 ALA A CA 1
ATOM 625 C C . ALA A 1 79 ? 7.910 2.896 3.480 1.00 89.00 79 ALA A C 1
ATOM 627 O O . ALA A 1 79 ? 7.247 3.141 4.490 1.00 89.00 79 ALA A O 1
ATOM 628 N N . ASP A 1 80 ? 7.938 3.731 2.440 1.00 91.00 80 ASP A N 1
ATOM 629 C CA . ASP A 1 80 ? 7.167 4.974 2.404 1.00 91.00 80 ASP A CA 1
ATOM 630 C C . ASP A 1 80 ? 5.657 4.721 2.306 1.00 91.00 80 ASP A C 1
ATOM 632 O O . ASP A 1 80 ? 4.869 5.386 2.990 1.00 91.00 80 ASP A O 1
ATOM 636 N N . ALA A 1 81 ? 5.238 3.756 1.483 1.00 90.44 81 ALA A N 1
ATOM 637 C CA . ALA A 1 81 ? 3.837 3.388 1.330 1.00 90.44 81 ALA A CA 1
ATOM 638 C C . ALA A 1 81 ? 3.263 2.839 2.641 1.00 90.44 81 ALA A C 1
ATOM 640 O O . ALA A 1 81 ? 2.249 3.351 3.122 1.00 90.44 81 ALA A O 1
ATOM 641 N N . THR A 1 82 ? 3.928 1.864 3.270 1.00 89.06 82 THR A N 1
ATOM 642 C CA . THR A 1 82 ? 3.465 1.276 4.535 1.00 89.06 82 THR A CA 1
ATOM 643 C C . THR A 1 82 ? 3.394 2.321 5.639 1.00 89.06 82 THR A C 1
ATOM 645 O O . THR A 1 82 ? 2.379 2.399 6.325 1.00 89.06 82 THR A O 1
ATOM 648 N N . LYS A 1 83 ? 4.386 3.213 5.747 1.00 89.12 83 LYS A N 1
ATOM 649 C CA . LYS A 1 83 ? 4.368 4.317 6.717 1.00 89.12 83 LYS A CA 1
ATOM 650 C C . LYS A 1 83 ? 3.177 5.256 6.517 1.00 89.12 83 LYS A C 1
ATOM 652 O O . LYS A 1 83 ? 2.523 5.646 7.488 1.00 89.12 83 LYS A O 1
ATOM 657 N N . ARG A 1 84 ? 2.873 5.634 5.270 1.00 90.62 84 ARG A N 1
ATOM 658 C CA . ARG A 1 84 ? 1.711 6.484 4.945 1.00 90.62 84 ARG A CA 1
ATOM 659 C C . ARG A 1 84 ? 0.399 5.799 5.310 1.00 90.62 84 ARG A C 1
ATOM 661 O O . ARG A 1 84 ? -0.471 6.448 5.893 1.00 90.62 84 ARG A O 1
ATOM 668 N N . ILE A 1 85 ? 0.286 4.502 5.028 1.00 88.81 85 ILE A N 1
ATOM 669 C CA . ILE A 1 85 ? -0.886 3.708 5.393 1.00 88.81 85 ILE A CA 1
ATOM 670 C C . ILE A 1 85 ? -1.004 3.616 6.921 1.00 88.81 85 ILE A C 1
ATOM 672 O O . ILE A 1 85 ? -2.056 3.948 7.453 1.00 88.81 85 ILE A O 1
ATOM 676 N N . SER A 1 86 ? 0.072 3.314 7.653 1.00 84.94 86 SER A N 1
ATOM 677 C CA . SER A 1 86 ? 0.088 3.299 9.125 1.00 84.94 86 SER A CA 1
ATOM 678 C C . SER A 1 86 ? -0.370 4.632 9.736 1.00 84.94 86 SER A C 1
ATOM 680 O O . SER A 1 86 ? -1.165 4.645 10.679 1.00 84.94 86 SER A O 1
ATOM 682 N N . ILE A 1 87 ? 0.083 5.773 9.197 1.00 87.19 87 ILE A N 1
ATOM 683 C CA . ILE A 1 87 ? -0.360 7.110 9.637 1.00 87.19 87 ILE A CA 1
ATOM 684 C C . ILE A 1 87 ? -1.852 7.315 9.362 1.00 87.19 87 ILE A C 1
ATOM 686 O O . ILE A 1 87 ? -2.567 7.841 10.218 1.00 87.19 87 ILE A O 1
ATOM 690 N N . TRP A 1 88 ? -2.324 6.923 8.179 1.00 88.00 88 TRP A N 1
ATOM 691 C CA . TRP A 1 88 ? -3.739 6.998 7.828 1.00 88.00 88 TRP A CA 1
ATOM 692 C C . TRP A 1 88 ? -4.595 6.152 8.780 1.00 88.00 88 TRP A C 1
ATOM 694 O O . TRP A 1 88 ? -5.539 6.686 9.358 1.00 88.00 88 TRP A O 1
ATOM 704 N N . LEU A 1 89 ? -4.192 4.908 9.053 1.00 82.19 89 LEU A N 1
ATOM 705 C CA . LEU A 1 89 ? -4.873 3.985 9.969 1.00 82.19 89 LEU A CA 1
ATOM 706 C C . LEU A 1 89 ? -4.977 4.539 11.403 1.00 82.19 89 LEU A C 1
ATOM 708 O O . LEU A 1 89 ? -6.031 4.442 12.040 1.00 82.19 89 LEU A O 1
ATOM 712 N N . LYS A 1 90 ? -3.910 5.191 11.894 1.00 81.50 90 LYS A N 1
ATOM 713 C CA . LYS A 1 90 ? -3.900 5.889 13.195 1.00 81.50 90 LYS A CA 1
ATOM 714 C C . LYS A 1 90 ? -4.900 7.045 13.234 1.00 81.50 90 LYS A C 1
ATOM 716 O O . LYS A 1 90 ? -5.602 7.208 14.228 1.00 81.50 90 LYS A O 1
ATOM 721 N N . LYS A 1 91 ? -5.000 7.829 12.156 1.00 82.50 91 LYS A N 1
ATOM 722 C CA . LYS A 1 91 ? -5.964 8.939 12.051 1.00 82.50 91 LYS A CA 1
ATOM 723 C C . LYS A 1 91 ? -7.410 8.462 11.946 1.00 82.50 91 LYS A C 1
ATOM 725 O O . LYS A 1 91 ? -8.304 9.166 12.397 1.00 82.50 91 LYS A O 1
ATOM 730 N N . THR A 1 92 ? -7.647 7.286 11.372 1.00 74.62 92 THR A N 1
ATOM 731 C CA . THR A 1 92 ? -8.989 6.700 11.234 1.00 74.62 92 THR A CA 1
ATOM 732 C C . THR A 1 92 ? -9.454 5.920 12.470 1.00 74.62 92 THR A C 1
ATOM 734 O O . THR A 1 92 ? -10.436 5.186 12.377 1.00 74.62 92 THR A O 1
ATOM 737 N N . SER A 1 93 ? -8.774 6.066 13.618 1.00 66.38 93 SER A N 1
ATOM 738 C CA . SER A 1 93 ? -9.130 5.438 14.905 1.00 66.38 93 SER A CA 1
ATOM 739 C C . SER A 1 93 ? -9.270 3.911 14.848 1.00 66.38 93 SER A C 1
ATOM 741 O O . SER A 1 93 ? -10.090 3.332 15.552 1.00 66.38 93 SER A O 1
ATOM 743 N N . MET A 1 94 ? -8.481 3.247 14.001 1.00 60.38 94 MET A N 1
ATOM 744 C CA . MET A 1 94 ? -8.537 1.786 13.847 1.00 60.38 94 MET A CA 1
ATOM 745 C C . MET A 1 94 ? -7.686 1.023 14.847 1.00 60.38 94 MET A C 1
ATOM 747 O O . MET A 1 94 ? -7.892 -0.168 15.037 1.00 60.38 94 MET A O 1
ATOM 751 N N . TYR A 1 95 ? -6.743 1.706 15.488 1.00 56.59 95 TYR A N 1
ATOM 752 C CA . TYR A 1 95 ? -5.971 1.126 16.569 1.00 56.59 95 TYR A CA 1
ATOM 753 C C . TYR A 1 95 ? -6.626 1.513 17.883 1.00 56.59 95 TYR A C 1
ATOM 755 O O . TYR A 1 95 ? -6.639 2.687 18.259 1.00 56.59 95 TYR A O 1
ATOM 763 N N . THR A 1 96 ? -7.144 0.523 18.603 1.00 51.16 96 THR A N 1
ATOM 764 C CA . THR A 1 96 ? -7.258 0.653 20.051 1.00 51.16 96 THR A CA 1
ATOM 765 C C . THR A 1 96 ? -5.845 0.833 20.576 1.00 51.16 96 THR A C 1
ATOM 767 O O . THR A 1 96 ? -5.022 -0.072 20.456 1.00 51.16 96 THR A O 1
ATOM 770 N N . ALA A 1 97 ? -5.538 2.016 21.108 1.00 48.31 97 ALA A N 1
ATOM 771 C CA . ALA A 1 97 ? -4.337 2.186 21.903 1.00 48.31 97 ALA A CA 1
ATOM 772 C C . ALA A 1 97 ? -4.388 1.125 23.008 1.00 48.31 97 ALA A C 1
ATOM 774 O O . ALA A 1 97 ? -5.264 1.183 23.870 1.00 48.31 97 ALA A O 1
ATOM 775 N N . THR A 1 98 ? -3.499 0.136 22.968 1.00 47.62 98 THR A N 1
ATOM 776 C CA . THR A 1 98 ? -3.241 -0.713 24.125 1.00 47.62 98 THR A CA 1
ATOM 777 C C . THR A 1 98 ? -2.657 0.209 25.182 1.00 47.62 98 THR A C 1
ATOM 779 O O . THR A 1 98 ? -1.472 0.525 25.172 1.00 47.62 98 THR A O 1
ATOM 782 N N . THR A 1 99 ? -3.520 0.740 26.045 1.00 41.34 99 THR A N 1
ATOM 783 C CA . THR A 1 99 ? -3.096 1.375 27.286 1.00 41.34 99 THR A CA 1
ATOM 784 C C . THR A 1 99 ? -2.460 0.268 28.126 1.00 41.34 99 THR A C 1
ATOM 786 O O . THR A 1 99 ? -3.167 -0.685 28.459 1.00 41.34 99 THR A O 1
ATOM 789 N N . PRO A 1 100 ? -1.149 0.307 28.423 1.00 46.53 100 PRO A N 1
ATOM 790 C CA . PRO A 1 100 ? -0.607 -0.601 29.419 1.00 46.53 100 PRO A CA 1
ATOM 791 C C . PRO A 1 100 ? -1.242 -0.240 30.769 1.00 46.53 100 PRO A C 1
ATOM 793 O O . PRO A 1 100 ? -1.288 0.939 31.132 1.00 46.53 100 PRO A O 1
ATOM 796 N N . ALA A 1 101 ? -1.807 -1.251 31.431 1.00 52.81 101 ALA A N 1
ATOM 797 C CA . ALA A 1 101 ? -2.368 -1.163 32.777 1.00 52.81 101 ALA A CA 1
ATOM 798 C C . ALA A 1 101 ? -1.278 -0.936 33.834 1.00 52.81 101 ALA A C 1
ATOM 800 O O . ALA A 1 101 ? -0.130 -1.385 33.600 1.00 52.81 101 ALA A O 1
#

pLDDT: mean 79.41, std 12.12, range [41.34, 92.06]

Radius of gyration: 13.61 Å; chains: 1; bounding box: 32×23×51 Å

Foldseek 3Di:
DDKCACVNPVLADPQWGIWDWDDDPQWIKIWTDGPPDGDIDIDTGGPPDLVSQLVVQLVVQLPDPRDPNPPPSSNVSSNVVSVVVSVVCVVVVSDDPPPPD